Protein AF-A0A917GV70-F1 (afdb_monomer)

Radius of gyration: 13.4 Å; Cα contacts (8 Å, |Δi|>4): 170; chains: 1; bounding box: 32×25×32 Å

Structure (mmCIF, N/CA/C/O backbone):
data_AF-A0A917GV70-F1
#
_entry.id   AF-A0A917GV70-F1
#
loop_
_atom_site.group_PDB
_atom_site.id
_atom_site.type_symbol
_atom_site.label_atom_id
_atom_site.label_alt_id
_atom_site.label_comp_id
_atom_site.label_asym_id
_atom_site.label_entity_id
_atom_site.label_seq_id
_atom_site.pdbx_PDB_ins_code
_atom_site.Cartn_x
_atom_site.Cartn_y
_atom_site.Cartn_z
_atom_site.occupancy
_atom_site.B_iso_or_equiv
_atom_site.auth_seq_id
_atom_site.auth_comp_id
_atom_site.auth_asym_id
_atom_site.auth_atom_id
_atom_site.pdbx_PDB_model_num
ATOM 1 N N . MET A 1 1 ? -16.719 -9.415 -14.701 1.00 48.75 1 MET A N 1
ATOM 2 C CA . MET A 1 1 ? -15.581 -8.604 -15.179 1.00 48.75 1 MET A CA 1
ATOM 3 C C . MET A 1 1 ? -14.916 -8.007 -13.963 1.00 48.75 1 MET A C 1
ATOM 5 O O . MET A 1 1 ? -15.603 -7.340 -13.202 1.00 48.75 1 MET A O 1
ATOM 9 N N . SER A 1 2 ? -13.635 -8.288 -13.759 1.00 59.19 2 SER A N 1
ATOM 10 C CA . SER A 1 2 ? -12.853 -7.640 -12.712 1.00 59.19 2 SER A CA 1
ATOM 11 C C . SER A 1 2 ? -12.545 -6.214 -13.116 1.00 59.19 2 SER A C 1
ATOM 13 O O . SER A 1 2 ? -11.839 -5.970 -14.094 1.00 59.19 2 SER A O 1
ATOM 15 N N . THR A 1 3 ? -13.126 -5.265 -12.401 1.00 83.00 3 THR A N 1
ATOM 16 C CA . THR A 1 3 ? -12.833 -3.849 -12.563 1.00 83.00 3 THR A CA 1
ATOM 17 C C . THR A 1 3 ? -11.572 -3.509 -11.776 1.00 83.00 3 THR A C 1
ATOM 19 O O . THR A 1 3 ? -11.429 -3.857 -10.604 1.00 83.00 3 THR A O 1
ATOM 22 N N . MET A 1 4 ? -10.629 -2.844 -12.440 1.00 89.88 4 MET A N 1
ATOM 23 C CA . MET A 1 4 ? -9.338 -2.457 -11.874 1.00 89.88 4 MET A CA 1
ATOM 24 C C . MET A 1 4 ? -9.224 -0.933 -11.857 1.00 89.88 4 MET A C 1
ATOM 26 O O . MET A 1 4 ? -9.648 -0.263 -12.800 1.00 89.88 4 MET A O 1
ATOM 30 N N . ILE A 1 5 ? -8.619 -0.378 -10.810 1.00 91.50 5 ILE A N 1
ATOM 31 C CA . ILE A 1 5 ? -8.294 1.045 -10.707 1.00 91.50 5 ILE A CA 1
ATOM 32 C C . ILE A 1 5 ? -6.822 1.230 -11.061 1.00 91.50 5 ILE A C 1
ATOM 34 O O . ILE A 1 5 ? -5.943 0.626 -10.448 1.00 91.50 5 ILE A O 1
ATOM 38 N N . SER A 1 6 ? -6.552 2.083 -12.048 1.00 93.25 6 SER A N 1
ATOM 39 C CA . SER A 1 6 ? -5.185 2.437 -12.424 1.00 93.25 6 SER A CA 1
ATOM 40 C C . SER A 1 6 ? -4.598 3.515 -11.518 1.00 93.25 6 SER A C 1
ATOM 42 O O . SER A 1 6 ? -5.266 4.490 -11.175 1.00 93.25 6 SER A O 1
ATOM 44 N N . TYR A 1 7 ? -3.304 3.404 -11.239 1.00 94.25 7 TYR A N 1
ATOM 45 C CA . TYR A 1 7 ? -2.505 4.427 -10.569 1.00 94.25 7 TYR A CA 1
ATOM 46 C C . TYR A 1 7 ? -1.116 4.540 -11.209 1.00 94.25 7 TYR A C 1
ATOM 48 O O . TYR A 1 7 ? -0.719 3.700 -12.021 1.00 94.25 7 TYR A O 1
ATOM 56 N N . LYS A 1 8 ? -0.390 5.614 -10.886 1.00 94.38 8 LYS A N 1
ATOM 57 C CA . LYS A 1 8 ? 0.986 5.834 -11.344 1.00 94.38 8 LYS A CA 1
ATOM 58 C C . LYS A 1 8 ? 1.934 5.832 -10.155 1.00 94.38 8 LYS A C 1
ATOM 60 O O . LYS A 1 8 ? 1.660 6.492 -9.157 1.00 94.38 8 LYS A O 1
ATOM 65 N N . LEU A 1 9 ? 3.038 5.114 -10.298 1.00 94.56 9 LEU A N 1
ATOM 66 C CA . LEU A 1 9 ? 4.179 5.180 -9.390 1.00 94.56 9 LEU A CA 1
ATOM 67 C C . LEU A 1 9 ? 5.052 6.412 -9.705 1.00 94.56 9 LEU A C 1
ATOM 69 O O . LEU A 1 9 ? 4.928 6.969 -10.802 1.00 94.56 9 LEU A O 1
ATOM 73 N N . PRO A 1 10 ? 5.955 6.833 -8.798 1.00 92.88 10 PRO A N 1
ATOM 74 C CA . PRO A 1 10 ? 6.809 8.011 -8.987 1.00 92.88 10 PRO A CA 1
ATOM 75 C C . PRO A 1 10 ? 7.701 7.917 -10.226 1.00 92.88 10 PRO A C 1
ATOM 77 O O . PRO A 1 10 ? 7.884 8.900 -10.939 1.00 92.88 10 PRO A O 1
ATOM 80 N N . CYS A 1 11 ? 8.174 6.715 -10.560 1.00 92.00 11 CYS A N 1
ATOM 81 C CA . CYS A 1 11 ? 8.932 6.447 -11.783 1.00 92.00 11 CYS A CA 1
ATOM 82 C C . CYS A 1 11 ? 8.095 6.529 -13.075 1.00 92.00 11 CYS A C 1
ATOM 84 O O . CYS A 1 11 ? 8.622 6.392 -14.184 1.00 92.00 11 CYS A O 1
ATOM 86 N N . GLY A 1 12 ? 6.784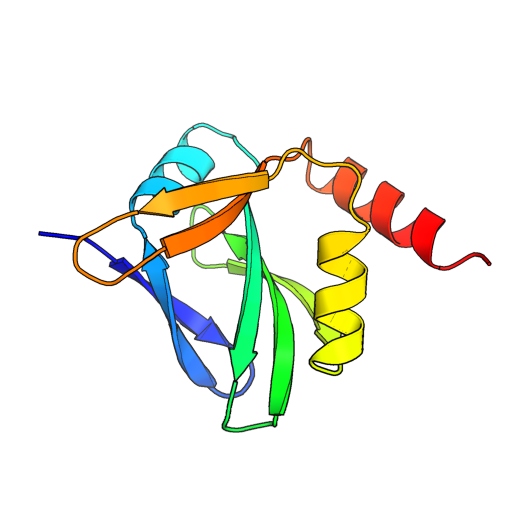 6.749 -12.963 1.00 93.12 12 GLY A N 1
ATOM 87 C CA . GLY A 1 12 ? 5.841 6.850 -14.073 1.00 93.12 12 GLY A CA 1
ATOM 88 C C . GLY A 1 12 ? 5.247 5.515 -14.523 1.00 93.12 12 GLY A C 1
ATOM 89 O O . GLY A 1 12 ? 4.411 5.516 -15.429 1.00 93.12 12 GLY A O 1
ATOM 90 N N . SER A 1 13 ? 5.636 4.395 -13.904 1.00 93.50 13 SER A N 1
ATOM 91 C CA . SER A 1 13 ? 5.031 3.083 -14.155 1.00 93.50 13 SER A CA 1
ATOM 92 C C . SER A 1 13 ? 3.538 3.115 -13.830 1.00 93.50 13 SER A C 1
ATOM 94 O O . SER A 1 13 ? 3.131 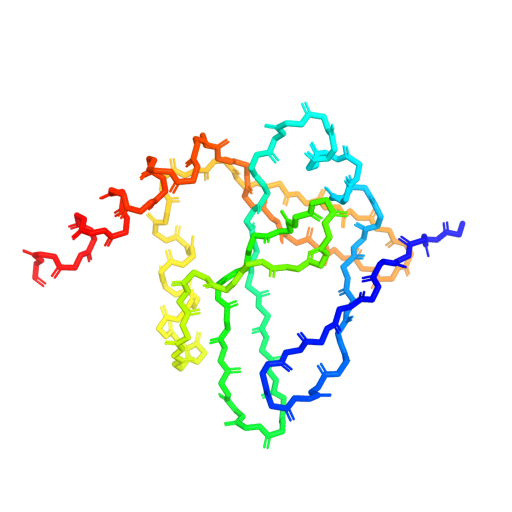3.571 -12.758 1.00 93.50 13 SER A O 1
ATOM 96 N N . LYS A 1 14 ? 2.711 2.651 -14.773 1.00 94.31 14 LYS A N 1
ATOM 97 C CA . LYS A 1 14 ? 1.261 2.540 -14.593 1.00 94.31 14 LYS A CA 1
ATOM 98 C C . LYS A 1 14 ? 0.937 1.155 -14.046 1.00 94.31 14 LYS A C 1
ATOM 100 O O . LYS A 1 14 ? 1.204 0.159 -14.708 1.00 94.31 14 LYS A O 1
ATOM 105 N N . MET A 1 15 ? 0.326 1.126 -12.873 1.00 93.62 15 MET A N 1
ATOM 106 C CA . MET A 1 15 ? -0.042 -0.089 -12.154 1.00 93.62 15 MET A CA 1
ATOM 107 C C . MET A 1 15 ? -1.553 -0.123 -11.929 1.00 93.62 15 MET A C 1
ATOM 109 O O . MET A 1 15 ? -2.246 0.869 -12.179 1.00 93.62 15 MET A O 1
ATOM 113 N N . ASN A 1 16 ? -2.075 -1.263 -11.477 1.00 92.69 16 ASN A N 1
ATOM 114 C CA . ASN A 1 16 ? -3.500 -1.437 -11.222 1.00 92.69 16 ASN A CA 1
ATOM 115 C C . ASN A 1 16 ? -3.739 -2.231 -9.935 1.00 92.69 16 ASN A C 1
ATOM 117 O O . ASN A 1 16 ? -2.979 -3.146 -9.636 1.00 92.69 16 ASN A O 1
ATOM 121 N N . TYR A 1 17 ? -4.821 -1.918 -9.225 1.00 92.69 17 TYR A N 1
ATOM 122 C CA . TYR A 1 17 ? -5.332 -2.723 -8.112 1.00 92.69 17 TYR A CA 1
ATOM 123 C C . TYR A 1 17 ? -6.849 -2.954 -8.267 1.00 92.69 17 TYR A C 1
ATOM 125 O O . TYR A 1 17 ? -7.504 -2.187 -8.983 1.00 92.69 17 TYR A O 1
ATOM 133 N N . PRO A 1 18 ? -7.438 -3.982 -7.629 1.00 92.69 18 PRO A N 1
ATOM 134 C CA . PRO A 1 18 ? -8.864 -4.284 -7.777 1.00 92.69 18 PRO A CA 1
ATOM 135 C C . PRO A 1 18 ? -9.784 -3.158 -7.282 1.00 92.69 18 PRO A C 1
ATOM 137 O O . PRO A 1 18 ? -9.572 -2.599 -6.207 1.00 92.69 18 PRO A O 1
ATOM 140 N N . GLU A 1 19 ? -10.876 -2.867 -7.998 1.00 91.75 19 GLU A N 1
ATOM 141 C CA . GLU A 1 19 ? -11.840 -1.818 -7.614 1.00 91.75 19 GLU A CA 1
ATOM 142 C C . GLU A 1 19 ? -12.417 -2.029 -6.206 1.00 91.75 19 GLU A C 1
ATOM 144 O O . GLU A 1 19 ? -12.690 -1.057 -5.496 1.00 91.75 19 GLU A O 1
ATOM 149 N N . LYS A 1 20 ? -12.529 -3.289 -5.765 1.00 91.62 20 LYS A N 1
ATO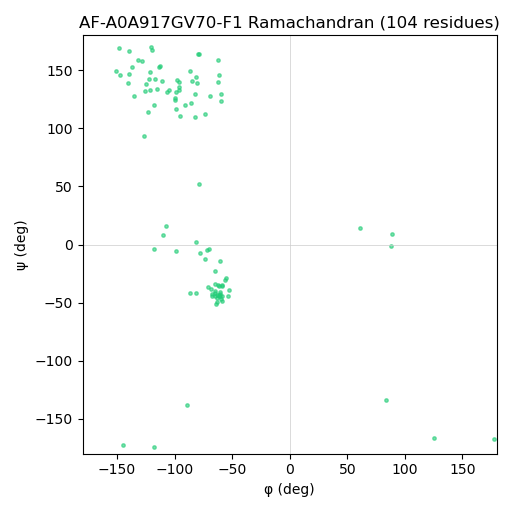M 150 C CA . LYS A 1 20 ? -12.963 -3.650 -4.409 1.00 91.62 20 LYS A CA 1
ATOM 151 C C . LYS A 1 20 ? -12.150 -2.929 -3.328 1.00 91.62 20 LYS A C 1
ATOM 153 O O . LYS A 1 20 ? -12.737 -2.463 -2.356 1.00 91.62 20 LYS A O 1
ATOM 158 N N . LEU A 1 21 ? -10.838 -2.773 -3.508 1.00 93.00 21 LEU A N 1
ATOM 159 C CA . LEU A 1 21 ? -9.986 -2.047 -2.561 1.00 93.00 21 LEU A CA 1
ATOM 160 C C . LEU A 1 21 ? -10.324 -0.553 -2.559 1.00 93.00 21 LEU A C 1
ATOM 162 O O . LEU A 1 21 ? -10.490 0.036 -1.497 1.00 93.00 21 LEU A O 1
ATOM 166 N N . GLY A 1 22 ? -10.543 0.046 -3.733 1.00 92.19 22 GLY A N 1
ATOM 167 C CA . GLY A 1 22 ? -10.973 1.444 -3.830 1.00 92.19 22 GLY A CA 1
ATOM 168 C C . GLY A 1 22 ? -12.341 1.690 -3.185 1.00 92.19 22 GLY A C 1
ATOM 169 O O . GLY A 1 22 ? -12.565 2.733 -2.574 1.00 92.19 22 GLY A O 1
ATOM 170 N N . TYR A 1 23 ? -13.256 0.722 -3.267 1.00 92.06 23 TYR A N 1
ATOM 171 C CA . TYR A 1 23 ? -14.528 0.767 -2.546 1.00 92.06 23 TYR A CA 1
ATOM 172 C C . TYR A 1 23 ? -14.339 0.718 -1.023 1.00 92.06 23 TYR A C 1
ATOM 174 O O . TYR A 1 23 ? -14.958 1.511 -0.313 1.00 92.06 23 TYR A O 1
ATOM 182 N N . LEU A 1 24 ? -13.464 -0.160 -0.519 1.00 92.88 24 LEU A N 1
ATOM 183 C CA . LEU A 1 24 ? -13.136 -0.241 0.910 1.00 92.88 24 LEU A CA 1
ATOM 184 C C . LEU A 1 24 ? -12.527 1.068 1.423 1.00 92.88 24 LEU A C 1
ATOM 186 O O . LEU A 1 24 ? -12.972 1.574 2.455 1.00 92.88 24 LEU A O 1
ATOM 190 N N . THR A 1 25 ? -11.604 1.664 0.669 1.00 93.00 25 THR A N 1
ATOM 191 C CA . THR A 1 25 ? -11.020 2.976 0.976 1.00 93.00 25 THR A CA 1
ATOM 192 C C . THR A 1 25 ? -12.075 4.075 1.047 1.00 93.00 25 THR A C 1
ATOM 194 O O . THR A 1 25 ? -12.092 4.859 1.991 1.00 93.00 25 THR A O 1
ATOM 197 N N . ARG A 1 26 ? -13.022 4.121 0.100 1.00 91.62 26 ARG A N 1
ATOM 198 C CA . ARG A 1 26 ? -14.129 5.100 0.128 1.00 91.62 26 ARG A CA 1
ATOM 199 C C . ARG A 1 26 ? -15.072 4.911 1.317 1.00 91.62 26 ARG A C 1
ATOM 201 O O . ARG A 1 26 ? -15.738 5.864 1.706 1.00 91.62 26 ARG A O 1
ATOM 208 N N . LYS A 1 27 ? -15.124 3.708 1.895 1.00 91.88 27 LYS A N 1
ATOM 209 C CA . LYS A 1 27 ? -15.837 3.415 3.146 1.00 91.88 27 LYS A CA 1
ATOM 210 C C . LYS A 1 27 ? -15.056 3.791 4.410 1.00 91.88 27 LYS A C 1
ATOM 212 O O . LYS A 1 27 ? -15.554 3.545 5.501 1.00 91.88 27 LYS A O 1
ATOM 217 N N . GLY A 1 28 ? -13.868 4.377 4.270 1.00 89.81 28 GLY A N 1
ATOM 218 C CA . GLY A 1 28 ? -13.028 4.797 5.390 1.00 89.81 28 GLY A CA 1
ATOM 219 C C . GLY A 1 28 ? -12.067 3.724 5.897 1.00 89.81 28 GLY A C 1
ATOM 220 O O . GLY A 1 28 ? -11.439 3.938 6.924 1.00 89.81 28 GLY A O 1
ATOM 221 N N . ASN A 1 29 ? -11.928 2.589 5.200 1.00 92.62 29 ASN A N 1
ATOM 222 C CA . ASN A 1 29 ? -10.944 1.576 5.584 1.00 92.62 29 ASN A CA 1
ATOM 223 C C . ASN A 1 29 ? -9.553 1.958 5.077 1.00 92.62 29 ASN A C 1
ATOM 225 O O . ASN A 1 29 ? -9.397 2.351 3.916 1.00 92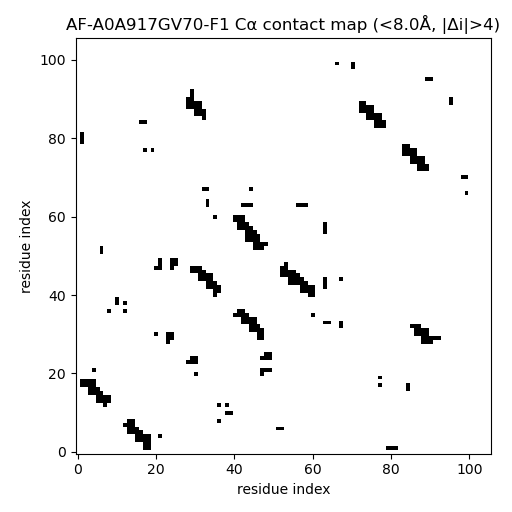.62 29 ASN A O 1
ATOM 229 N N . LEU A 1 30 ? -8.536 1.748 5.906 1.00 93.94 30 LEU A N 1
ATOM 230 C CA . LEU A 1 30 ? -7.151 1.822 5.470 1.00 93.94 30 LEU A CA 1
ATOM 231 C C . LEU A 1 30 ? -6.761 0.494 4.825 1.00 93.94 30 LEU A C 1
ATOM 233 O O . LEU A 1 30 ? -6.647 -0.539 5.481 1.00 93.94 30 LEU A O 1
ATOM 237 N N . VAL A 1 31 ? -6.588 0.536 3.511 1.00 96.00 31 VAL A N 1
ATOM 238 C CA . VAL A 1 31 ? -6.125 -0.598 2.714 1.00 96.00 31 VAL A CA 1
ATOM 239 C C . VAL A 1 31 ? -4.636 -0.422 2.476 1.00 96.00 31 VAL A C 1
ATOM 241 O O . VAL A 1 31 ? -4.217 0.648 2.042 1.00 96.00 31 VAL A O 1
ATOM 244 N N . ILE A 1 32 ? -3.852 -1.468 2.718 1.00 96.62 32 ILE A N 1
ATOM 245 C CA . ILE A 1 32 ? -2.402 -1.453 2.534 1.00 96.62 32 ILE A CA 1
ATOM 246 C C . ILE A 1 32 ? -2.009 -2.606 1.617 1.00 96.62 32 ILE A C 1
ATOM 248 O O . ILE A 1 32 ? -2.422 -3.746 1.821 1.00 96.62 32 ILE A O 1
ATOM 252 N N . PHE A 1 33 ? -1.185 -2.328 0.617 1.00 96.12 33 PHE A N 1
ATOM 253 C CA . PHE A 1 33 ? -0.546 -3.349 -0.212 1.00 96.12 33 PHE A CA 1
ATOM 254 C C . PHE A 1 33 ? 0.821 -2.857 -0.669 1.00 96.12 33 PHE A C 1
ATOM 256 O O . PHE A 1 33 ? 1.141 -1.676 -0.528 1.00 96.12 33 PHE A O 1
ATOM 263 N N . HIS A 1 34 ? 1.621 -3.743 -1.250 1.00 95.62 34 HIS A N 1
ATOM 264 C CA . HIS A 1 34 ? 2.869 -3.351 -1.887 1.00 95.62 34 HIS A CA 1
ATOM 265 C C . HIS A 1 34 ? 2.816 -3.544 -3.403 1.00 95.62 34 HIS A C 1
ATOM 267 O O . HIS A 1 34 ? 2.054 -4.348 -3.936 1.00 95.62 34 HIS A O 1
ATOM 273 N N . SER A 1 35 ? 3.618 -2.762 -4.116 1.00 94.94 35 SER A N 1
ATOM 274 C CA . SER A 1 35 ? 3.746 -2.829 -5.568 1.00 94.94 35 SER A CA 1
ATOM 275 C C . SER A 1 35 ? 5.201 -2.645 -5.952 1.00 94.94 35 SER A C 1
ATOM 277 O O . SER A 1 35 ? 5.863 -1.753 -5.433 1.00 94.94 35 SER A O 1
ATOM 279 N N . THR A 1 36 ? 5.673 -3.424 -6.917 1.00 94.69 36 THR A N 1
ATOM 280 C CA . THR A 1 36 ? 7.033 -3.308 -7.456 1.00 94.69 36 THR A CA 1
ATOM 281 C C . THR A 1 36 ? 6.982 -2.785 -8.880 1.00 94.69 36 THR A C 1
ATOM 283 O O . THR A 1 36 ? 6.105 -3.167 -9.657 1.00 94.69 36 THR A O 1
ATOM 286 N N . SER A 1 37 ? 7.914 -1.907 -9.234 1.00 93.50 37 SER A N 1
ATOM 287 C CA . SER A 1 37 ? 8.078 -1.426 -10.601 1.00 93.50 37 SER A CA 1
ATOM 288 C C . SER A 1 37 ? 9.314 -2.048 -11.235 1.00 93.50 37 SER A C 1
ATOM 290 O O . SER A 1 37 ? 10.405 -2.019 -10.682 1.00 93.50 37 SER A O 1
ATOM 292 N N . SER A 1 38 ? 9.156 -2.574 -12.448 1.00 90.81 38 SER A N 1
ATOM 293 C CA . SER A 1 38 ? 10.269 -3.096 -13.248 1.00 90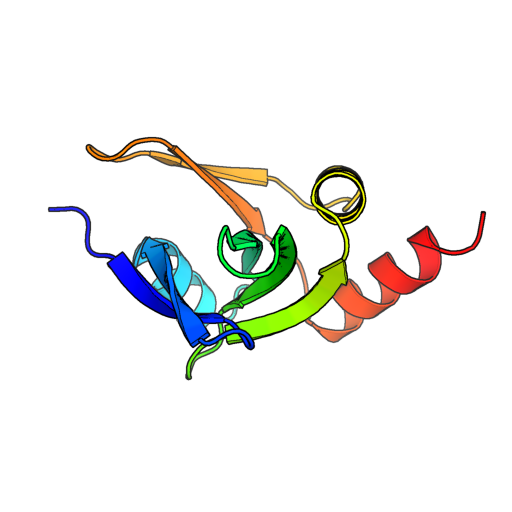.81 38 SER A CA 1
ATOM 294 C C . SER A 1 38 ? 11.101 -2.002 -13.924 1.00 90.81 38 SER A C 1
ATOM 296 O O . SER A 1 38 ? 12.113 -2.303 -14.548 1.00 90.81 38 SER A O 1
ATOM 298 N N . LYS A 1 39 ? 10.669 -0.736 -13.848 1.00 92.00 39 LYS A N 1
ATOM 299 C CA . LYS A 1 39 ? 11.340 0.390 -14.509 1.00 92.00 39 LYS A CA 1
ATOM 300 C C . LYS A 1 39 ? 12.544 0.903 -13.720 1.00 92.00 39 LYS A C 1
ATOM 302 O O . LYS A 1 39 ? 13.562 1.250 -14.305 1.00 92.00 39 LYS A O 1
ATOM 307 N N . ASP A 1 40 ? 12.385 0.999 -12.412 1.00 92.19 40 ASP A N 1
ATOM 308 C CA . ASP A 1 40 ? 13.348 1.511 -11.436 1.00 92.19 40 ASP A CA 1
ATOM 309 C C . ASP A 1 40 ? 13.754 0.441 -10.416 1.00 92.19 40 ASP A C 1
ATOM 311 O O . ASP A 1 40 ? 14.638 0.694 -9.612 1.00 92.19 40 ASP A O 1
ATOM 315 N N . TYR A 1 41 ? 13.150 -0.753 -10.476 1.00 92.19 41 TYR A N 1
ATOM 316 C CA . TYR A 1 41 ? 13.394 -1.883 -9.569 1.00 92.19 41 TYR A CA 1
ATOM 317 C C . TYR A 1 41 ? 13.081 -1.594 -8.094 1.00 92.19 41 TYR A C 1
ATOM 319 O O . TYR A 1 41 ? 13.408 -2.390 -7.214 1.00 92.19 41 TYR A O 1
ATOM 327 N N . GLU A 1 42 ? 12.373 -0.497 -7.839 1.00 95.50 42 GLU A N 1
ATOM 328 C CA . GLU A 1 42 ? 11.902 -0.106 -6.520 1.00 95.50 42 GLU A CA 1
ATOM 329 C C . GLU A 1 42 ? 10.556 -0.760 -6.208 1.00 95.50 42 GLU A C 1
ATOM 331 O O . GLU A 1 42 ? 9.711 -1.016 -7.081 1.00 95.50 42 GLU A O 1
ATOM 336 N N . SER A 1 43 ? 10.347 -1.009 -4.922 1.00 96.75 43 SER A N 1
ATOM 337 C CA . SER A 1 43 ? 9.077 -1.438 -4.359 1.00 96.75 43 SER A CA 1
ATOM 338 C C . SER A 1 43 ? 8.508 -0.365 -3.449 1.00 96.75 43 SER A C 1
ATOM 340 O O . SER A 1 43 ? 9.220 0.461 -2.882 1.00 96.75 43 SER A O 1
ATOM 342 N N . TYR A 1 44 ? 7.187 -0.372 -3.336 1.00 96.81 44 TYR A N 1
ATOM 343 C CA . TYR A 1 44 ? 6.427 0.697 -2.715 1.00 96.81 44 TYR A CA 1
ATOM 344 C C . TYR A 1 44 ? 5.376 0.104 -1.792 1.00 96.81 44 TYR A C 1
ATOM 346 O O . TYR A 1 44 ? 4.582 -0.723 -2.240 1.00 96.81 44 TYR A O 1
ATOM 354 N N . LEU A 1 45 ? 5.332 0.561 -0.541 1.00 96.31 45 LEU A N 1
ATOM 355 C CA . LEU A 1 45 ? 4.215 0.321 0.369 1.00 96.31 45 LEU A CA 1
ATOM 356 C C . LEU A 1 45 ? 3.154 1.399 0.130 1.00 96.31 45 LEU A C 1
ATOM 358 O O . LEU A 1 45 ? 3.438 2.596 0.226 1.00 96.31 45 LEU A O 1
ATOM 362 N N . ILE A 1 46 ? 1.944 0.978 -0.221 1.00 96.19 46 ILE A N 1
ATOM 363 C CA . ILE A 1 46 ? 0.912 1.835 -0.797 1.00 96.19 46 ILE A CA 1
ATOM 364 C C . ILE A 1 46 ? -0.368 1.767 0.023 1.00 96.19 46 ILE A C 1
ATOM 366 O O . ILE A 1 46 ? -0.841 0.692 0.385 1.00 96.19 46 ILE A O 1
ATOM 370 N N . VAL A 1 47 ? -0.967 2.941 0.213 1.00 95.50 47 VAL A N 1
ATOM 371 C CA . VAL A 1 47 ? -2.331 3.116 0.709 1.00 95.50 47 VAL A CA 1
ATOM 372 C C . VAL A 1 47 ? -3.158 3.822 -0.367 1.00 95.50 47 VAL A C 1
ATOM 374 O O . VAL A 1 47 ? -2.822 4.944 -0.753 1.00 95.50 47 VAL A O 1
ATOM 377 N N . PRO A 1 48 ? -4.240 3.226 -0.891 1.00 94.44 48 PRO A N 1
ATOM 378 C CA . PRO A 1 48 ? -5.154 3.932 -1.779 1.00 94.44 48 PRO A CA 1
ATOM 379 C C . PRO A 1 48 ? -5.804 5.126 -1.090 1.00 94.44 48 PRO A C 1
ATOM 381 O O . PRO A 1 48 ? -6.135 5.080 0.092 1.00 94.44 48 PRO A O 1
ATOM 384 N N . ALA A 1 49 ? -6.055 6.176 -1.863 1.00 90.19 49 ALA A N 1
ATOM 385 C CA . ALA A 1 49 ? -6.783 7.356 -1.421 1.00 90.19 49 ALA A CA 1
ATOM 386 C C . ALA A 1 49 ? -8.046 7.546 -2.261 1.00 90.19 49 ALA A C 1
ATOM 388 O O . ALA A 1 49 ? -8.182 6.994 -3.355 1.00 90.19 49 ALA A O 1
ATOM 389 N N . THR A 1 50 ? -8.945 8.429 -1.822 1.00 83.62 50 THR A N 1
ATOM 390 C CA . THR A 1 50 ? -10.077 8.882 -2.650 1.00 83.62 50 THR A CA 1
ATOM 391 C C . THR A 1 50 ? -9.609 9.457 -3.989 1.00 83.62 50 THR A C 1
ATOM 393 O O . THR A 1 50 ? -10.327 9.366 -4.985 1.00 83.62 50 THR A O 1
ATOM 396 N N . LYS A 1 51 ? -8.397 10.028 -4.021 1.00 84.44 51 LYS A N 1
ATOM 397 C CA . LYS A 1 51 ? -7.726 10.527 -5.223 1.00 84.44 51 LYS A CA 1
ATOM 398 C C . LYS A 1 51 ? -6.325 9.920 -5.338 1.00 84.44 51 LYS A C 1
ATOM 400 O O . LYS A 1 51 ? -5.365 10.472 -4.814 1.00 84.44 51 LYS A O 1
ATOM 405 N N . GLY A 1 52 ? -6.210 8.807 -6.059 1.00 89.50 52 GLY A N 1
ATOM 406 C CA . GLY A 1 52 ? -4.923 8.179 -6.364 1.00 89.50 52 GLY A CA 1
ATOM 407 C C . GLY A 1 52 ? -4.416 7.269 -5.246 1.00 89.50 52 GLY A C 1
ATOM 408 O O . GLY A 1 52 ? -5.160 6.427 -4.745 1.00 89.50 52 GLY A O 1
ATOM 409 N N . ILE A 1 53 ? -3.134 7.407 -4.911 1.00 94.62 53 ILE A N 1
ATOM 410 C CA . ILE A 1 53 ? -2.443 6.591 -3.912 1.00 94.62 53 ILE A CA 1
ATOM 411 C C . ILE A 1 53 ? -1.552 7.465 -3.024 1.00 94.62 53 ILE A C 1
ATOM 413 O O . ILE A 1 53 ? -1.045 8.494 -3.470 1.00 94.62 53 ILE A O 1
ATOM 417 N N . HIS A 1 54 ? -1.320 7.012 -1.800 1.00 94.00 54 HIS A N 1
ATOM 418 C CA . HIS A 1 54 ? -0.252 7.467 -0.923 1.00 94.00 54 HIS A CA 1
ATOM 419 C C . HIS A 1 54 ? 0.845 6.411 -0.888 1.00 94.00 54 HIS A C 1
ATOM 421 O O . HIS A 1 54 ? 0.572 5.221 -0.731 1.00 94.00 54 HIS A O 1
ATOM 427 N N . ILE A 1 55 ? 2.085 6.861 -1.038 1.00 94.62 55 ILE A N 1
ATOM 428 C CA . ILE A 1 55 ? 3.268 6.018 -0.895 1.00 94.62 55 ILE A CA 1
ATOM 429 C C . ILE A 1 55 ? 3.799 6.259 0.505 1.00 94.62 55 ILE A C 1
ATOM 431 O O . ILE A 1 55 ? 4.167 7.383 0.841 1.00 94.62 55 ILE A O 1
ATOM 435 N N . ILE A 1 56 ? 3.788 5.209 1.314 1.00 93.75 56 ILE A N 1
ATOM 436 C CA . ILE A 1 56 ? 4.196 5.264 2.715 1.00 93.75 56 ILE A CA 1
ATOM 437 C C . ILE A 1 56 ? 5.705 5.057 2.832 1.00 93.75 56 ILE A C 1
ATOM 439 O O . ILE A 1 56 ? 6.382 5.760 3.577 1.00 93.75 56 ILE A O 1
ATOM 443 N N . LYS A 1 57 ? 6.236 4.106 2.061 1.00 94.25 57 LYS A N 1
ATOM 444 C CA . LYS A 1 57 ? 7.654 3.754 2.037 1.00 94.25 57 LYS A CA 1
ATOM 445 C C . LYS A 1 57 ? 8.049 3.301 0.634 1.00 94.25 57 LYS A C 1
ATOM 447 O O . LYS A 1 57 ? 7.252 2.661 -0.054 1.00 94.25 57 LYS A O 1
ATOM 452 N N . THR A 1 58 ? 9.279 3.619 0.254 1.00 95.75 58 THR A N 1
ATOM 453 C CA . THR A 1 58 ? 9.948 3.125 -0.953 1.00 95.75 58 THR A CA 1
ATOM 454 C C . THR A 1 58 ? 11.233 2.430 -0.529 1.00 95.75 58 THR A C 1
ATOM 456 O O . THR A 1 58 ? 11.884 2.901 0.407 1.00 95.75 58 THR A O 1
ATOM 459 N N . GLY A 1 59 ? 11.584 1.342 -1.202 1.00 95.19 59 GLY A N 1
ATOM 460 C CA . GLY A 1 59 ? 12.829 0.622 -0.975 1.00 95.19 59 GLY A CA 1
ATOM 461 C C . GLY A 1 59 ? 12.934 -0.625 -1.843 1.00 95.19 59 GLY A C 1
ATOM 462 O O . GLY A 1 59 ? 12.126 -0.857 -2.750 1.00 95.19 59 GLY A O 1
ATOM 463 N N . SER A 1 60 ? 13.909 -1.475 -1.525 1.00 95.19 60 SER A N 1
ATOM 464 C CA . SER A 1 60 ? 14.103 -2.728 -2.260 1.00 95.19 60 SER A CA 1
ATOM 465 C C . SER A 1 60 ? 12.894 -3.666 -2.132 1.00 95.19 60 SER A C 1
ATOM 467 O O . SER A 1 60 ? 12.112 -3.585 -1.183 1.00 95.19 60 SER A O 1
ATOM 469 N N . MET A 1 61 ? 12.752 -4.610 -3.070 1.00 94.06 61 MET A N 1
ATOM 470 C CA . MET A 1 61 ? 11.695 -5.631 -3.006 1.00 94.06 61 MET A CA 1
ATOM 471 C C . MET A 1 61 ? 11.695 -6.385 -1.674 1.00 94.06 61 MET A C 1
ATOM 473 O O . MET A 1 61 ? 10.632 -6.570 -1.089 1.00 94.06 61 MET A O 1
ATOM 477 N N . LEU A 1 62 ? 12.874 -6.782 -1.189 1.00 94.12 62 LEU A N 1
ATOM 478 C CA . LEU A 1 62 ? 12.997 -7.514 0.067 1.00 94.12 62 LEU A CA 1
ATOM 479 C C . LEU A 1 62 ? 12.618 -6.641 1.269 1.00 94.12 62 LEU A C 1
ATOM 481 O O . LEU A 1 62 ? 11.870 -7.092 2.127 1.00 94.12 62 LEU A O 1
ATOM 485 N N . GLU A 1 63 ? 13.088 -5.392 1.310 1.00 94.62 63 GLU A N 1
ATOM 486 C CA . GLU A 1 63 ? 12.775 -4.452 2.395 1.00 94.62 63 GLU A CA 1
ATOM 487 C C . GLU A 1 63 ? 11.265 -4.227 2.519 1.00 94.62 63 GLU A C 1
ATOM 489 O O . GLU A 1 63 ? 10.705 -4.353 3.605 1.00 94.62 63 GLU A O 1
ATOM 494 N N . ILE A 1 64 ? 10.589 -3.943 1.403 1.00 96.31 64 ILE A N 1
ATOM 495 C CA . ILE A 1 64 ? 9.149 -3.673 1.410 1.00 96.31 64 ILE A CA 1
ATOM 496 C C . ILE A 1 64 ? 8.334 -4.938 1.682 1.00 96.31 64 ILE A C 1
ATOM 498 O O . ILE A 1 64 ? 7.320 -4.846 2.371 1.00 96.31 64 ILE A O 1
ATOM 502 N N . ALA A 1 65 ? 8.758 -6.101 1.180 1.00 94.12 65 ALA A N 1
ATOM 503 C CA . ALA A 1 65 ? 8.090 -7.369 1.469 1.00 94.12 65 ALA A CA 1
ATOM 504 C C . ALA A 1 65 ? 8.169 -7.710 2.963 1.00 94.12 65 ALA A C 1
ATOM 506 O O . ALA A 1 65 ? 7.135 -7.937 3.581 1.00 94.12 65 ALA A O 1
ATOM 507 N N . LEU A 1 66 ? 9.363 -7.642 3.564 1.00 94.44 66 LEU A N 1
ATOM 508 C CA . LEU A 1 66 ? 9.548 -7.882 4.999 1.00 94.44 66 LEU A CA 1
ATOM 509 C C . LEU A 1 66 ? 8.766 -6.877 5.845 1.00 94.44 66 LEU A C 1
ATOM 511 O O . LEU A 1 66 ? 8.109 -7.256 6.812 1.00 94.44 66 LEU A O 1
ATOM 515 N N . LEU A 1 67 ? 8.798 -5.597 5.465 1.00 94.00 67 LEU A N 1
ATOM 516 C CA . LEU A 1 67 ? 8.025 -4.562 6.141 1.00 94.00 67 LEU A CA 1
ATOM 517 C C . LEU A 1 67 ? 6.527 -4.871 6.089 1.00 94.00 67 LEU A C 1
ATOM 519 O O . LEU A 1 67 ? 5.849 -4.799 7.107 1.00 94.00 67 LEU A O 1
ATOM 523 N N . TYR A 1 68 ? 6.016 -5.233 4.912 1.00 94.81 68 TYR A N 1
ATOM 524 C CA . TYR A 1 68 ? 4.614 -5.576 4.719 1.00 94.81 68 TYR A CA 1
ATOM 525 C C . TYR A 1 68 ? 4.213 -6.817 5.520 1.00 94.81 68 TYR A C 1
ATOM 527 O O . TYR A 1 68 ? 3.193 -6.778 6.206 1.00 94.81 68 TYR A O 1
ATOM 535 N N . GLU A 1 69 ? 5.010 -7.886 5.486 1.00 93.75 69 GLU A N 1
ATOM 536 C CA . GLU A 1 69 ? 4.764 -9.129 6.226 1.00 93.75 69 GLU A CA 1
ATOM 537 C C . GLU A 1 69 ? 4.725 -8.891 7.739 1.00 93.75 69 GLU A C 1
ATOM 539 O O . GLU A 1 69 ? 3.781 -9.335 8.394 1.00 93.75 69 GLU A O 1
ATOM 544 N N . ASN A 1 70 ? 5.663 -8.099 8.269 1.00 92.94 70 ASN A N 1
ATOM 545 C CA . ASN A 1 70 ? 5.783 -7.811 9.700 1.00 92.94 70 ASN A CA 1
ATOM 546 C C . ASN A 1 70 ? 4.715 -6.855 10.252 1.00 92.94 70 ASN A C 1
ATOM 548 O O . ASN A 1 70 ? 4.579 -6.747 11.470 1.00 92.94 70 ASN A O 1
ATOM 552 N N . LEU A 1 71 ? 3.935 -6.172 9.403 1.00 92.00 71 LEU A N 1
ATOM 553 C CA . LEU A 1 71 ? 2.818 -5.355 9.886 1.00 92.00 71 LEU A CA 1
ATOM 554 C C . LEU A 1 71 ? 1.810 -6.236 10.649 1.00 92.00 71 LEU A C 1
ATOM 556 O O . LEU A 1 71 ? 1.268 -7.170 10.042 1.00 92.00 71 LEU A O 1
ATOM 560 N N . PRO A 1 72 ? 1.483 -5.922 11.920 1.00 92.00 72 PRO A N 1
ATOM 561 C CA . PRO A 1 72 ? 0.562 -6.700 12.751 1.00 92.00 72 PRO A CA 1
ATOM 562 C C . PRO A 1 72 ? -0.904 -6.405 12.388 1.00 92.00 72 PRO A C 1
ATOM 564 O O . PRO A 1 72 ? -1.719 -6.036 13.230 1.00 92.00 72 PRO A O 1
ATOM 567 N N . LEU A 1 73 ? -1.226 -6.519 11.102 1.00 92.62 73 LEU A N 1
ATOM 568 C CA . LEU A 1 73 ? -2.525 -6.232 10.513 1.00 92.62 73 LEU A CA 1
ATOM 569 C C . LEU A 1 73 ? -3.060 -7.478 9.816 1.00 92.62 73 LEU A C 1
ATOM 571 O O . LEU A 1 73 ? -2.294 -8.272 9.265 1.00 92.62 73 LEU A O 1
ATOM 575 N N . GLU A 1 74 ? -4.381 -7.621 9.815 1.00 93.00 74 GLU A N 1
ATOM 576 C CA . GLU A 1 74 ? -5.042 -8.756 9.183 1.00 93.00 74 GLU A CA 1
ATOM 577 C C . GLU A 1 74 ? -4.899 -8.677 7.657 1.00 93.00 74 GLU A C 1
ATOM 579 O O . GLU A 1 74 ? -5.184 -7.646 7.035 1.00 93.00 74 GLU A O 1
ATOM 584 N N . GLU A 1 75 ? -4.428 -9.773 7.062 1.00 95.81 75 GLU A N 1
ATOM 585 C CA . GLU A 1 75 ? -4.244 -9.914 5.622 1.00 95.81 75 GLU A CA 1
ATOM 586 C C . GLU A 1 75 ? -5.444 -10.614 4.985 1.00 95.81 75 GLU A C 1
ATOM 588 O O . GLU A 1 75 ? -5.947 -11.628 5.466 1.00 95.81 75 GLU A O 1
ATOM 593 N N . PHE A 1 76 ? -5.886 -10.062 3.864 1.00 95.38 76 PHE A N 1
ATOM 594 C CA . PHE A 1 76 ? -7.013 -10.523 3.081 1.00 95.38 76 PHE A CA 1
ATOM 595 C C . PHE A 1 76 ? -6.602 -10.689 1.625 1.00 95.38 76 PHE A C 1
ATOM 597 O O . PHE A 1 76 ? -5.694 -10.028 1.124 1.00 95.38 76 PHE A O 1
ATOM 604 N N . GLU A 1 77 ? -7.362 -11.508 0.907 1.00 94.19 77 GLU A N 1
ATOM 605 C CA . GLU A 1 77 ? -7.160 -11.739 -0.515 1.00 94.19 77 GLU A CA 1
ATOM 606 C C . GLU A 1 77 ? -8.425 -11.374 -1.300 1.00 94.19 77 GLU A C 1
ATOM 608 O O . GLU A 1 77 ? -9.547 -11.774 -0.968 1.00 94.19 77 GLU A O 1
ATOM 613 N N . VAL A 1 78 ? -8.257 -10.620 -2.385 1.00 90.94 78 VAL A N 1
ATOM 614 C CA . VAL A 1 78 ? -9.265 -10.526 -3.443 1.00 90.94 78 VAL A CA 1
ATOM 615 C C . VAL A 1 78 ? -8.892 -11.518 -4.530 1.00 90.94 78 VAL A C 1
ATOM 617 O O . VAL A 1 78 ? -7.913 -11.309 -5.237 1.00 90.94 78 VAL A O 1
ATOM 620 N N . ARG A 1 79 ? -9.687 -12.580 -4.678 1.00 86.75 79 ARG A N 1
ATOM 621 C CA . ARG A 1 79 ? -9.570 -13.510 -5.805 1.00 86.75 79 ARG A CA 1
ATOM 622 C C . ARG A 1 79 ? -10.546 -13.151 -6.903 1.00 86.75 79 ARG A C 1
ATOM 624 O O . ARG A 1 79 ? -11.737 -12.966 -6.647 1.00 86.75 79 ARG A O 1
ATOM 631 N N . ASP A 1 80 ? -10.050 -13.127 -8.127 1.00 74.25 80 ASP A N 1
ATOM 632 C CA . ASP A 1 80 ? -10.873 -13.032 -9.318 1.00 74.25 80 ASP A CA 1
ATOM 633 C C . ASP A 1 80 ? -10.284 -13.829 -10.494 1.00 74.25 80 ASP A C 1
ATOM 635 O O . ASP A 1 80 ? -9.332 -14.593 -10.338 1.00 74.25 80 ASP A O 1
ATOM 639 N N . SER A 1 81 ? -10.872 -13.686 -11.686 1.00 72.31 81 SER A N 1
ATOM 640 C CA . SER A 1 81 ? -10.429 -14.388 -12.902 1.00 72.31 81 SER A CA 1
ATOM 641 C C . SER A 1 81 ? -8.990 -14.067 -13.333 1.00 72.31 81 SER A C 1
ATOM 643 O O . SER A 1 81 ? -8.445 -14.759 -14.187 1.00 72.31 81 SER A O 1
ATOM 645 N N . SER A 1 82 ? -8.398 -13.012 -12.779 1.00 64.44 82 SER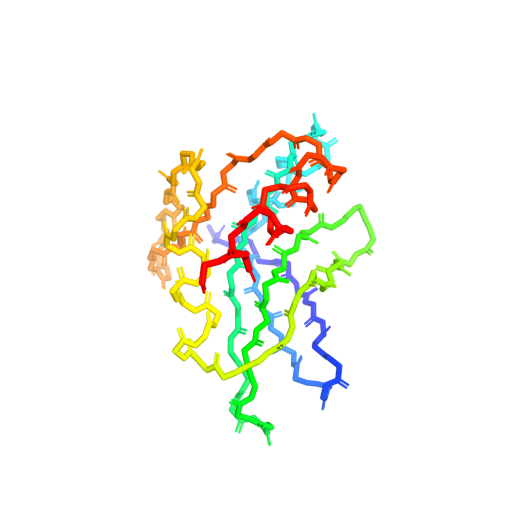 A N 1
ATOM 646 C CA . SER A 1 82 ? -7.049 -12.511 -13.054 1.00 64.44 82 SER A CA 1
ATOM 647 C C . SER A 1 82 ? -6.022 -12.963 -12.007 1.00 64.44 82 SER A C 1
ATOM 649 O O . SER A 1 82 ? -4.834 -12.714 -12.198 1.00 64.44 82 SER A O 1
ATOM 651 N N . GLY A 1 83 ? -6.452 -13.637 -10.933 1.00 81.00 83 GLY A N 1
ATOM 652 C CA . GLY A 1 83 ? -5.591 -14.134 -9.859 1.00 81.00 83 GLY A CA 1
ATOM 653 C C . GLY A 1 83 ? -6.009 -13.652 -8.468 1.00 81.00 83 GLY A C 1
ATOM 654 O O . GLY A 1 83 ? -7.118 -13.159 -8.263 1.00 81.00 83 GLY A O 1
ATOM 655 N N . GLY A 1 84 ? -5.112 -13.847 -7.500 1.00 86.25 84 GLY A N 1
ATOM 656 C CA . GLY A 1 84 ? -5.240 -13.343 -6.134 1.00 86.25 84 GLY A CA 1
ATOM 657 C C . GLY A 1 84 ? -4.494 -12.022 -5.954 1.00 86.25 84 GLY A C 1
ATOM 658 O O . GLY A 1 84 ? -3.389 -11.857 -6.471 1.00 86.25 84 GLY A O 1
ATOM 659 N N . PHE A 1 85 ? -5.090 -11.085 -5.222 1.00 91.50 85 PHE A N 1
ATOM 660 C CA . PHE A 1 85 ? -4.456 -9.841 -4.793 1.00 91.50 85 PHE A CA 1
ATOM 661 C C . PHE A 1 85 ? -4.522 -9.737 -3.270 1.00 91.50 85 PHE A C 1
ATOM 663 O O . PHE A 1 85 ? -5.614 -9.595 -2.711 1.00 91.50 85 PHE A O 1
ATOM 670 N N . ASN A 1 86 ? -3.361 -9.779 -2.616 1.00 94.88 86 ASN A N 1
ATOM 671 C CA . ASN A 1 86 ? -3.253 -9.667 -1.164 1.00 94.88 86 ASN A CA 1
ATOM 672 C C . ASN A 1 86 ? -3.220 -8.201 -0.728 1.00 94.88 86 ASN A C 1
ATOM 674 O O . ASN A 1 86 ? -2.622 -7.344 -1.383 1.00 94.88 86 ASN A O 1
ATOM 678 N N . TYR A 1 87 ? -3.900 -7.909 0.372 1.00 95.88 87 TYR A N 1
ATOM 679 C CA . TYR A 1 87 ? -3.918 -6.598 1.000 1.00 95.88 87 TYR A CA 1
ATOM 680 C C . TYR A 1 87 ? -4.136 -6.751 2.502 1.00 95.88 87 TYR A C 1
ATOM 682 O O . TYR A 1 87 ? -4.830 -7.657 2.950 1.00 95.88 87 TYR A O 1
ATOM 690 N N . LYS A 1 88 ? -3.581 -5.832 3.286 1.00 96.44 88 LYS A N 1
ATOM 691 C CA . LYS A 1 88 ? -3.837 -5.743 4.722 1.00 96.44 88 LYS A CA 1
ATOM 692 C C . LYS A 1 88 ? -4.891 -4.675 4.982 1.00 96.44 88 LYS A C 1
ATOM 694 O O . LYS A 1 88 ? -4.905 -3.638 4.307 1.00 96.44 88 LYS A O 1
ATOM 699 N N . LEU A 1 89 ? -5.785 -4.935 5.931 1.00 94.31 89 LEU A N 1
ATOM 700 C CA . LEU A 1 89 ? -6.673 -3.911 6.477 1.00 94.31 89 LEU A CA 1
ATOM 701 C C . LEU A 1 89 ? -6.101 -3.421 7.795 1.00 94.31 89 LEU A C 1
ATOM 703 O O . LEU A 1 89 ? -5.804 -4.207 8.690 1.00 94.31 89 LEU A O 1
ATOM 707 N N . GLY A 1 90 ? -5.928 -2.109 7.875 1.00 85.06 90 GLY A N 1
ATOM 708 C CA . GLY A 1 90 ? -5.361 -1.449 9.034 1.00 85.06 90 GLY A CA 1
ATOM 709 C C . GLY A 1 90 ? -6.313 -0.477 9.699 1.00 85.06 90 GLY A C 1
ATOM 710 O O . GLY A 1 90 ? -7.485 -0.344 9.336 1.00 85.06 90 GLY A O 1
ATOM 711 N N . THR A 1 91 ? -5.747 0.215 10.676 1.00 77.62 91 THR A N 1
ATOM 712 C CA . THR A 1 91 ? -6.377 1.287 11.434 1.00 77.62 91 THR A CA 1
ATOM 713 C C . THR A 1 91 ? -6.147 2.633 10.738 1.00 77.62 91 THR A C 1
ATOM 715 O O . THR A 1 91 ? -6.315 2.713 9.527 1.00 77.62 91 THR A O 1
ATOM 718 N N . THR A 1 92 ? -5.840 3.729 11.427 1.00 88.44 92 THR A N 1
ATOM 719 C CA . THR A 1 92 ? -5.644 5.038 10.778 1.00 88.44 92 THR A CA 1
ATOM 720 C C . THR A 1 92 ? -4.266 5.170 10.111 1.00 88.44 92 THR A C 1
ATOM 722 O O . THR A 1 92 ? -3.348 4.396 10.372 1.00 88.44 92 THR A O 1
ATOM 725 N N . LEU A 1 93 ? -4.099 6.159 9.219 1.00 87.50 93 LEU A N 1
ATOM 726 C CA . LEU A 1 93 ? -2.795 6.444 8.597 1.00 87.50 93 LEU A CA 1
ATOM 727 C C . LEU A 1 93 ? -1.725 6.786 9.651 1.00 87.50 93 LEU A C 1
ATOM 729 O O . LEU A 1 93 ? -0.567 6.423 9.477 1.00 87.50 93 LEU A O 1
ATOM 733 N N . GLU A 1 94 ? -2.126 7.479 10.718 1.00 88.06 94 GLU A N 1
ATOM 734 C CA . GLU A 1 94 ? -1.271 7.846 11.851 1.00 88.06 94 GLU A CA 1
ATOM 735 C C . GLU A 1 94 ? -0.783 6.596 12.591 1.00 88.06 94 GLU A C 1
ATOM 737 O O . GLU A 1 94 ? 0.417 6.372 12.697 1.00 88.06 94 GLU A O 1
ATOM 742 N N . GLU A 1 95 ? -1.695 5.697 12.959 1.00 87.38 95 GLU A N 1
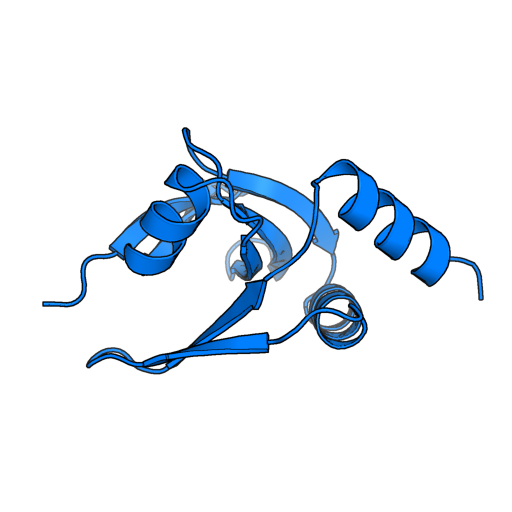ATOM 743 C CA . GLU A 1 95 ? -1.329 4.435 13.608 1.00 87.38 95 GLU A CA 1
ATOM 744 C C . GLU A 1 95 ? -0.445 3.547 12.722 1.00 87.38 95 GLU A C 1
ATOM 746 O O . GLU A 1 95 ? 0.478 2.900 13.213 1.00 87.38 95 GLU A O 1
ATOM 751 N N . LEU A 1 96 ? -0.670 3.534 11.402 1.00 89.88 96 LEU A N 1
ATOM 752 C CA . LEU A 1 96 ? 0.235 2.848 10.480 1.00 89.88 96 LEU A CA 1
ATOM 753 C C . LEU A 1 96 ? 1.650 3.441 10.546 1.00 89.88 96 LEU A C 1
ATOM 755 O O . LEU A 1 96 ? 2.621 2.689 10.534 1.00 89.88 96 LEU A O 1
ATOM 759 N N . GLN A 1 97 ? 1.788 4.765 10.607 1.00 89.00 97 GLN A N 1
ATOM 760 C CA . GLN A 1 97 ? 3.098 5.409 10.731 1.00 89.00 97 GLN A CA 1
ATOM 761 C C . GLN A 1 97 ? 3.776 5.060 12.060 1.00 89.00 97 GLN A C 1
ATOM 763 O O . GLN A 1 97 ? 4.972 4.765 12.060 1.00 89.00 97 GLN A O 1
ATOM 768 N N . ASP A 1 98 ? 3.019 5.001 13.154 1.00 89.00 98 ASP A N 1
ATOM 769 C CA . ASP A 1 98 ? 3.533 4.601 14.467 1.00 89.00 98 ASP A CA 1
ATOM 770 C C . ASP A 1 98 ? 4.030 3.150 14.479 1.00 89.00 98 ASP A C 1
ATOM 772 O O . ASP A 1 98 ? 5.113 2.867 14.999 1.00 89.00 98 ASP A O 1
ATOM 776 N N . LEU A 1 99 ? 3.283 2.227 13.862 1.00 88.19 99 LEU A N 1
ATOM 777 C CA . LEU A 1 99 ? 3.694 0.825 13.709 1.00 88.19 99 LEU A CA 1
ATOM 778 C C . LEU A 1 99 ? 4.997 0.702 12.909 1.00 88.19 99 LEU A C 1
ATOM 780 O O . LEU A 1 99 ? 5.889 -0.077 13.256 1.00 88.19 99 LEU A O 1
ATOM 784 N N . LEU A 1 100 ? 5.130 1.494 11.845 1.00 87.00 100 LEU A N 1
ATOM 785 C CA . LEU A 1 100 ? 6.328 1.509 11.010 1.00 87.00 100 LEU A CA 1
ATOM 786 C C . LEU A 1 100 ? 7.539 2.087 11.758 1.00 87.00 100 LEU A C 1
ATOM 788 O O . LEU A 1 100 ? 8.643 1.562 11.625 1.00 87.00 100 LEU A O 1
ATOM 792 N N . ALA A 1 101 ? 7.345 3.121 12.579 1.00 83.25 101 ALA A N 1
ATOM 793 C CA . ALA A 1 101 ? 8.409 3.709 13.392 1.00 83.25 101 ALA A CA 1
ATOM 794 C C . ALA A 1 101 ? 8.949 2.726 14.447 1.00 83.25 101 ALA A C 1
ATOM 796 O O . ALA A 1 101 ? 10.163 2.609 14.624 1.00 83.25 101 ALA A O 1
ATOM 797 N N . GLN A 1 102 ? 8.062 1.970 15.099 1.00 75.00 102 GLN A N 1
ATOM 798 C CA . GLN A 1 102 ? 8.437 0.950 16.089 1.00 75.00 102 GLN A CA 1
ATOM 799 C C . GLN A 1 102 ? 9.233 -0.203 15.465 1.00 75.00 102 GLN A C 1
ATOM 801 O O . GLN A 1 102 ? 10.174 -0.704 16.069 1.00 75.00 102 GLN A O 1
ATOM 806 N N . SER A 1 103 ? 8.919 -0.557 14.217 1.00 62.72 103 SER A N 1
ATOM 807 C CA . SER A 1 103 ? 9.575 -1.644 13.476 1.00 62.72 103 SER A CA 1
ATOM 808 C C . SER A 1 103 ? 11.013 -1.327 13.030 1.00 62.72 103 SER A C 1
ATOM 810 O O . SER A 1 103 ? 11.675 -2.187 12.460 1.00 62.72 103 SER A O 1
ATOM 812 N N . THR A 1 104 ? 11.498 -0.098 13.251 1.00 56.91 104 THR A N 1
ATOM 813 C CA . THR A 1 104 ? 12.838 0.358 12.825 1.00 56.91 104 THR A CA 1
ATOM 814 C C . THR A 1 104 ? 13.805 0.567 14.004 1.00 56.91 104 THR A C 1
ATOM 816 O O . THR A 1 104 ? 14.874 1.139 13.813 1.00 56.91 104 THR A O 1
ATOM 819 N N . SER A 1 105 ? 13.419 0.171 15.224 1.00 50.78 105 SER A N 1
ATOM 820 C CA . SER A 1 105 ? 14.166 0.453 16.465 1.00 50.78 105 SER A CA 1
ATOM 821 C C . SER A 1 105 ? 14.896 -0.755 17.082 1.00 50.78 105 SER A C 1
ATOM 823 O O . SER A 1 105 ? 15.312 -0.652 18.233 1.00 50.78 105 SER A O 1
ATOM 825 N N . ASP A 1 106 ? 15.089 -1.849 16.335 1.00 41.66 106 ASP A N 1
ATOM 826 C CA . ASP A 1 106 ? 15.949 -2.989 16.720 1.00 41.66 106 ASP A CA 1
ATOM 827 C C . ASP A 1 106 ? 17.223 -3.067 15.862 1.00 41.66 106 ASP A C 1
ATOM 829 O O . ASP A 1 106 ? 17.112 -2.973 14.615 1.00 41.66 106 ASP A O 1
#

Secondary structure (DSSP, 8-state):
---EEEEE-TT--EEEEEHHHHHHHHTT-EEEEEEE-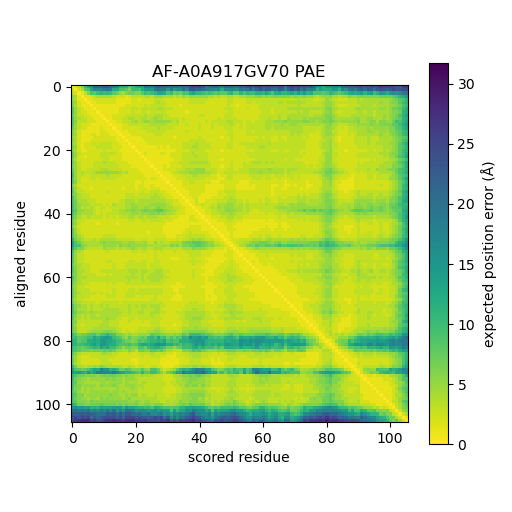TTT--EEEEEE-SSSEEEEEEE-HHHHHHHHHHS-SEEEEEEETTEEEEEEEES-HHHHHHHHHHTT--

Solvent-accessible surface area (backbone atoms only — not comparable to full-atom values): 6381 Å² total; per-residue (Å²): 133,91,56,65,44,78,43,69,47,94,92,62,52,76,47,70,45,56,38,68,56,58,53,42,35,72,72,71,44,35,44,37,38,74,52,73,41,89,85,79,61,40,15,32,35,34,32,67,46,97,78,60,67,43,76,79,45,76,40,46,55,66,58,40,49,53,52,59,69,68,45,99,44,58,74,46,71,53,74,57,100,91,45,76,46,71,34,31,52,55,68,53,76,67,57,52,51,52,54,54,56,63,74,69,74,125

Mean predicted aligned error: 4.63 Å

Organism: NCBI:txid1737354

Nearest PDB structures (foldseek):
  1zvp-assembly2_B  TM=2.837E-01  e=5.740E-01  Vibrio cholerae
  7c4h-assembly1_B  TM=3.378E-01  e=1.841E+00  Saccharomyces cerevisiae S288C
  4npj-assembly1_A  TM=3.601E-01  e=2.568E+00  Homo sapiens
  7jsr-assembly1_A  TM=2.471E-01  e=9.458E-01  Mycolicibacterium smegmatis MC2 155
  4npj-assembly2_B  TM=3.466E-01  e=6.595E+00  Homo sapiens

Sequence (106 aa):
MSTMISYKLPCGSKMNYPEKLGYLTRKGNLVIFHSTSSKDYESYLIVPATKGIHIIKTGSMLEIALLYENLPLEEFEVRDSSGGFNYKLGTTLEELQDLLAQSTSD

Foldseek 3Di:
DFDWDWAADPLRDIDIDTVVLVVCQVVVWWKWDKDADPRVQKIFIWTQHPPGIDTPDIDHPVVVVVLQVPQPFDKDWDDDPVGIDIIGIDDDPVVVNVSSVVVVPD

pLDDT: mean 89.23, std 10.43, range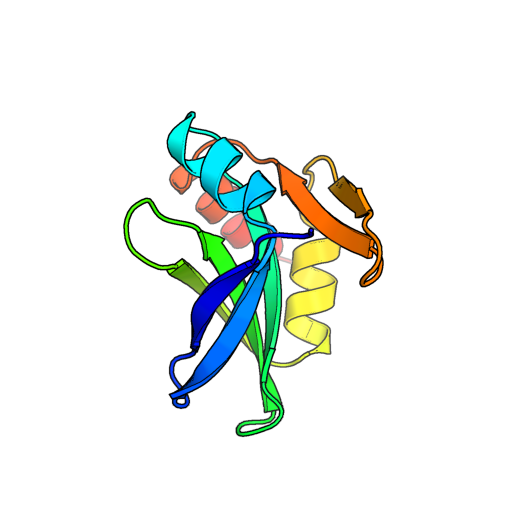 [41.66, 96.81]